Protein AF-A0A2W4JN84-F1 (afdb_monomer)

Structure (mmCIF, N/CA/C/O backbone):
data_AF-A0A2W4JN84-F1
#
_entry.id   AF-A0A2W4JN84-F1
#
loop_
_atom_site.group_PDB
_atom_site.id
_atom_site.type_symbol
_atom_site.label_atom_id
_atom_site.label_alt_id
_atom_site.label_comp_id
_atom_site.label_asym_id
_atom_site.label_entity_id
_atom_site.label_seq_id
_atom_site.pdbx_PDB_ins_code
_atom_site.Cartn_x
_atom_site.Cartn_y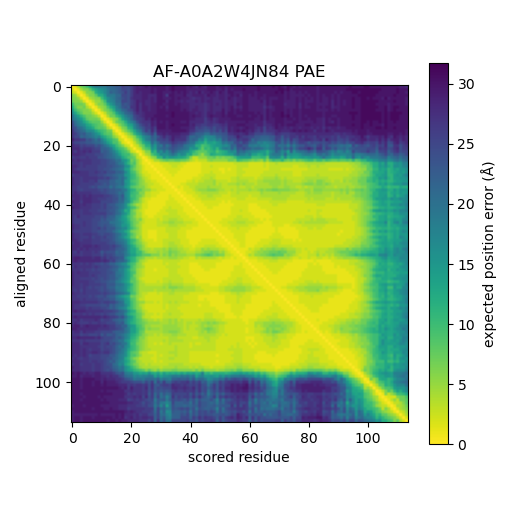
_atom_site.Cartn_z
_atom_site.occupancy
_atom_site.B_iso_or_equiv
_atom_site.auth_seq_id
_atom_site.auth_comp_id
_atom_site.auth_asym_id
_atom_site.auth_atom_id
_atom_site.pdbx_PDB_model_num
ATOM 1 N N . MET A 1 1 ? 46.616 -10.921 55.010 1.00 37.72 1 MET A N 1
ATOM 2 C CA . MET A 1 1 ? 47.266 -11.426 53.781 1.00 37.72 1 MET A CA 1
ATOM 3 C C . MET A 1 1 ? 46.339 -12.443 53.125 1.00 37.72 1 MET A C 1
ATOM 5 O O . MET A 1 1 ? 45.908 -13.330 53.845 1.00 37.72 1 MET A O 1
ATOM 9 N N .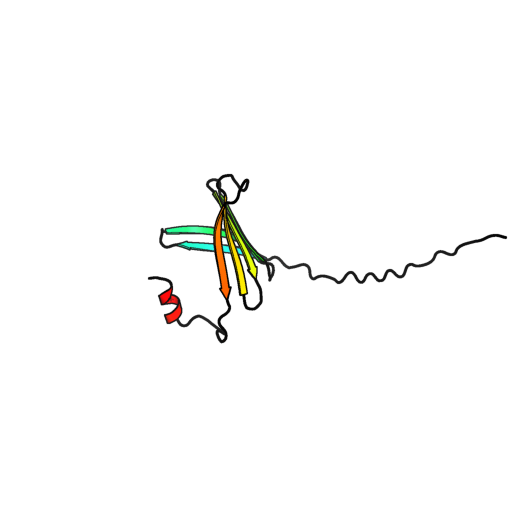 ALA A 1 2 ? 46.071 -12.265 51.818 1.00 36.91 2 ALA A N 1
ATOM 10 C CA . ALA A 1 2 ? 45.337 -13.126 50.860 1.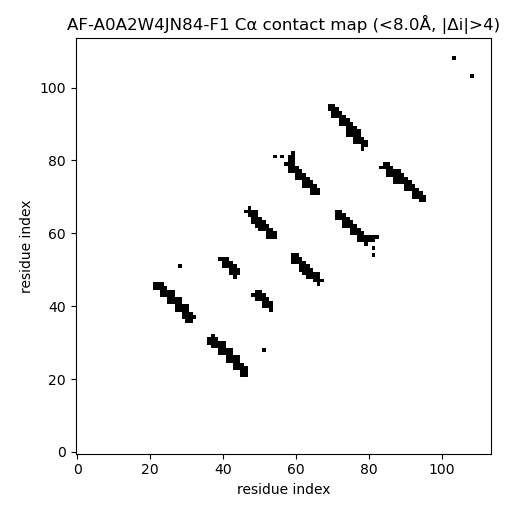00 36.91 2 ALA A CA 1
ATOM 11 C C . ALA A 1 2 ? 43.870 -13.458 51.224 1.00 36.91 2 ALA A C 1
ATOM 13 O O . ALA A 1 2 ? 43.602 -14.168 52.183 1.00 36.91 2 ALA A O 1
ATOM 14 N N . ASP A 1 3 ? 42.848 -12.835 50.628 1.00 46.41 3 ASP A N 1
ATOM 15 C CA . ASP A 1 3 ? 42.348 -12.926 49.237 1.00 46.41 3 ASP A CA 1
ATOM 16 C C . ASP A 1 3 ? 42.025 -14.357 48.772 1.00 46.41 3 ASP A C 1
ATOM 18 O O . ASP A 1 3 ? 42.915 -15.126 48.423 1.00 46.41 3 ASP A O 1
ATOM 22 N N . LEU A 1 4 ? 40.727 -14.685 48.728 1.00 44.84 4 LEU A N 1
ATOM 23 C CA . LEU A 1 4 ? 40.176 -15.585 47.716 1.00 44.84 4 LEU A CA 1
ATOM 24 C C . LEU A 1 4 ? 38.685 -15.281 47.494 1.00 44.84 4 LEU A C 1
ATOM 26 O O . LEU A 1 4 ? 37.794 -15.718 48.226 1.00 44.84 4 LEU A O 1
ATOM 30 N N . ARG A 1 5 ? 38.422 -14.497 46.448 1.00 48.94 5 ARG A N 1
ATOM 31 C CA . ARG A 1 5 ? 37.092 -14.149 45.939 1.00 48.94 5 ARG A CA 1
ATOM 32 C C . ARG A 1 5 ? 36.256 -15.391 45.598 1.00 48.94 5 ARG A C 1
ATOM 34 O O . ARG A 1 5 ? 36.534 -16.086 44.622 1.00 48.94 5 ARG A O 1
ATOM 41 N N . ARG A 1 6 ? 35.144 -15.607 46.309 1.00 48.03 6 ARG A N 1
ATOM 42 C CA . ARG A 1 6 ? 34.047 -16.470 45.838 1.00 48.03 6 ARG A CA 1
ATOM 43 C C . ARG A 1 6 ? 33.123 -15.671 44.922 1.00 48.03 6 ARG A C 1
ATOM 45 O O . ARG A 1 6 ? 32.219 -14.979 45.373 1.00 48.03 6 ARG A O 1
ATOM 52 N N . ARG A 1 7 ? 33.344 -15.815 43.616 1.00 51.75 7 ARG A N 1
ATOM 53 C CA . ARG A 1 7 ? 32.346 -15.522 42.581 1.00 51.75 7 ARG A CA 1
ATOM 54 C C . ARG A 1 7 ? 31.224 -16.555 42.691 1.00 51.75 7 ARG A C 1
ATOM 56 O O . ARG A 1 7 ? 31.498 -17.722 42.430 1.00 51.75 7 ARG A O 1
ATOM 63 N N . ARG A 1 8 ? 29.992 -16.164 43.033 1.00 44.41 8 ARG A N 1
ATOM 64 C CA . ARG A 1 8 ? 28.781 -16.922 42.665 1.00 44.41 8 ARG A CA 1
ATOM 65 C C . ARG A 1 8 ? 27.557 -16.013 42.526 1.00 44.41 8 ARG A C 1
ATOM 67 O O . ARG A 1 8 ? 27.054 -15.498 43.514 1.00 44.41 8 ARG A O 1
ATOM 74 N N . ARG A 1 9 ? 27.065 -16.016 41.283 1.00 42.91 9 ARG A N 1
ATOM 75 C CA . ARG A 1 9 ? 25.705 -15.761 40.793 1.00 42.91 9 ARG A CA 1
ATOM 76 C C . ARG A 1 9 ? 25.241 -14.311 40.724 1.00 42.91 9 ARG A C 1
ATOM 78 O O . ARG A 1 9 ? 24.558 -13.804 41.604 1.00 42.91 9 ARG A O 1
ATOM 85 N N . ASP A 1 10 ? 25.529 -13.747 39.555 1.00 38.25 10 ASP A N 1
ATOM 86 C CA . ASP A 1 10 ? 24.612 -12.898 38.806 1.00 38.25 10 ASP A CA 1
ATOM 87 C C . ASP A 1 10 ? 23.190 -13.482 38.858 1.00 38.25 10 ASP A C 1
ATOM 89 O O . ASP A 1 10 ? 22.906 -14.534 38.284 1.00 38.25 10 ASP A O 1
ATOM 93 N N . ALA A 1 11 ? 22.295 -12.805 39.572 1.00 39.53 11 ALA A N 1
ATOM 94 C CA . ALA A 1 11 ? 20.873 -12.848 39.273 1.00 39.53 11 ALA A CA 1
ATOM 95 C C . ALA A 1 11 ? 20.622 -11.689 38.307 1.00 39.53 11 ALA A C 1
ATOM 97 O O . ALA A 1 11 ? 20.248 -10.587 38.711 1.00 39.53 11 ALA A O 1
ATOM 98 N N . GLY A 1 12 ? 20.934 -11.936 37.033 1.00 35.09 12 GLY A N 1
ATOM 99 C CA . GLY A 1 12 ? 20.506 -11.086 35.936 1.00 35.09 12 GLY A CA 1
ATOM 100 C C . GLY A 1 12 ? 18.993 -10.959 36.007 1.00 35.09 12 GLY A C 1
ATOM 101 O O . GLY A 1 12 ? 18.254 -11.931 35.859 1.00 35.09 12 GLY A O 1
ATOM 102 N N . ARG A 1 13 ? 18.530 -9.751 36.316 1.00 46.59 13 ARG A N 1
ATOM 103 C CA . ARG A 1 13 ? 17.155 -9.341 36.083 1.00 46.59 13 ARG A CA 1
ATOM 104 C C . ARG A 1 13 ? 17.002 -9.220 34.572 1.00 46.59 13 ARG A C 1
ATOM 106 O O . ARG A 1 13 ? 17.051 -8.117 34.036 1.00 46.59 13 ARG A O 1
ATOM 113 N N . ASP A 1 14 ? 16.813 -10.350 33.903 1.00 42.12 14 ASP A N 1
ATOM 114 C CA . ASP A 1 14 ? 16.432 -10.401 32.495 1.00 42.12 14 ASP A CA 1
ATOM 115 C C . ASP A 1 14 ? 14.946 -10.048 32.395 1.00 42.12 14 ASP A C 1
ATOM 117 O O . ASP A 1 14 ? 14.077 -10.855 32.088 1.00 42.12 14 ASP A O 1
ATOM 121 N N . GLY A 1 15 ? 14.648 -8.785 32.695 1.00 42.31 15 GLY A N 1
ATOM 122 C CA . GLY A 1 15 ? 13.426 -8.113 32.285 1.00 42.31 15 GLY A CA 1
ATOM 123 C C . GLY A 1 15 ? 13.541 -7.674 30.829 1.00 42.31 15 GLY A C 1
ATOM 124 O O . GLY A 1 15 ? 13.265 -6.520 30.517 1.00 42.31 15 GLY A O 1
ATOM 125 N N . ALA A 1 16 ? 13.982 -8.564 29.939 1.00 44.97 16 ALA A N 1
ATOM 126 C CA . ALA A 1 16 ? 13.724 -8.396 28.522 1.00 44.97 16 ALA A CA 1
ATOM 127 C C . ALA A 1 16 ? 12.247 -8.743 28.343 1.00 44.97 16 ALA A C 1
ATOM 129 O O . ALA A 1 16 ? 11.876 -9.909 28.217 1.00 44.97 16 ALA A O 1
ATOM 130 N N . GLY A 1 17 ? 11.392 -7.722 28.454 1.00 36.28 17 GLY A N 1
ATOM 131 C CA . GLY A 1 17 ? 9.983 -7.852 28.127 1.00 36.28 17 GLY A CA 1
ATOM 132 C C . GLY A 1 17 ? 9.877 -8.586 26.799 1.00 36.28 17 GLY A C 1
ATOM 133 O O . GLY A 1 17 ? 10.484 -8.169 25.813 1.00 36.28 17 GLY A O 1
ATOM 134 N N . HIS A 1 18 ? 9.156 -9.705 26.799 1.00 43.91 18 HIS A N 1
ATOM 135 C CA . HIS A 1 18 ? 8.723 -10.367 25.583 1.00 43.91 18 HIS A CA 1
ATOM 136 C C . HIS A 1 18 ? 7.845 -9.359 24.840 1.00 43.91 18 HIS A C 1
ATOM 138 O O . HIS A 1 18 ? 6.635 -9.286 25.050 1.00 43.91 18 HIS A O 1
ATOM 144 N N . ARG A 1 19 ? 8.479 -8.488 24.047 1.00 43.69 19 ARG A N 1
ATOM 145 C CA . ARG A 1 19 ? 7.784 -7.674 23.065 1.00 43.69 19 ARG A CA 1
ATOM 146 C C . ARG A 1 19 ? 7.159 -8.709 22.140 1.00 43.69 19 ARG A C 1
ATOM 148 O O . ARG A 1 19 ? 7.923 -9.490 21.573 1.00 43.69 19 ARG A O 1
ATOM 155 N N . PRO A 1 20 ? 5.823 -8.794 22.057 1.00 46.53 20 PRO A N 1
ATOM 156 C CA . PRO A 1 20 ? 5.195 -9.822 21.252 1.00 46.53 20 PRO A CA 1
ATOM 157 C C . PRO A 1 20 ? 5.765 -9.709 19.841 1.00 46.53 20 PRO A C 1
ATOM 159 O O . PRO A 1 20 ? 5.745 -8.627 19.245 1.00 46.53 20 PRO A O 1
ATOM 162 N N . GLU A 1 21 ? 6.345 -10.801 19.344 1.00 49.81 21 GLU A N 1
ATOM 163 C CA . GLU A 1 21 ? 6.714 -10.889 17.939 1.00 49.81 21 GLU A CA 1
ATOM 164 C C . GLU A 1 21 ? 5.439 -10.652 17.136 1.00 49.81 21 GLU A C 1
ATOM 166 O O . GLU A 1 21 ? 4.436 -11.358 17.281 1.00 49.81 21 GLU A O 1
ATOM 171 N N . ARG A 1 22 ? 5.453 -9.582 16.342 1.00 58.22 22 ARG A N 1
ATOM 172 C CA . ARG A 1 22 ? 4.335 -9.217 15.482 1.00 58.22 22 ARG A CA 1
ATOM 173 C C . ARG A 1 22 ? 4.109 -10.369 14.508 1.00 58.22 22 ARG A C 1
ATOM 175 O O . ARG A 1 22 ? 5.002 -10.707 13.735 1.00 58.22 22 ARG A O 1
ATOM 182 N N . ARG A 1 23 ? 2.930 -10.992 14.538 1.00 54.19 23 ARG A N 1
ATOM 183 C CA . ARG A 1 23 ? 2.564 -11.989 13.527 1.00 54.19 23 ARG A CA 1
ATOM 184 C C . ARG A 1 23 ? 2.219 -11.254 12.237 1.00 54.19 23 ARG A C 1
ATOM 186 O O . ARG A 1 23 ? 1.096 -10.791 12.080 1.00 54.19 23 ARG A O 1
ATOM 193 N N . ALA A 1 24 ? 3.185 -11.137 11.333 1.00 65.50 24 ALA A N 1
ATOM 194 C CA . ALA A 1 24 ? 2.926 -10.672 9.978 1.00 65.50 24 ALA A CA 1
ATOM 195 C C . ALA A 1 24 ? 2.141 -11.755 9.221 1.00 65.50 24 ALA A C 1
ATOM 197 O O . ALA A 1 24 ? 2.634 -12.868 9.027 1.00 65.50 24 ALA A O 1
ATOM 198 N N . GLY A 1 25 ? 0.910 -11.447 8.818 1.00 74.00 25 GLY A N 1
ATOM 199 C CA . GLY A 1 25 ? 0.167 -12.282 7.880 1.00 74.00 25 GLY A CA 1
ATOM 200 C C . GLY A 1 25 ? 0.631 -12.025 6.445 1.00 74.00 25 GLY A C 1
ATOM 201 O O . GLY A 1 25 ? 1.016 -10.906 6.104 1.00 74.00 25 GLY A O 1
ATOM 202 N N . THR A 1 26 ? 0.596 -13.059 5.602 1.00 89.25 26 THR A N 1
ATOM 203 C CA . THR A 1 26 ? 0.788 -12.931 4.150 1.00 89.25 26 THR A CA 1
ATOM 204 C C . THR A 1 26 ? -0.574 -12.956 3.470 1.00 89.25 26 THR A C 1
ATOM 206 O O . THR A 1 26 ? -1.316 -13.929 3.591 1.00 89.25 26 THR A O 1
ATOM 209 N N . TYR A 1 27 ? -0.889 -11.884 2.754 1.00 94.25 27 TYR A N 1
ATOM 210 C CA . TYR A 1 27 ? -2.160 -11.667 2.074 1.00 94.25 27 TYR A CA 1
ATOM 211 C C . TYR A 1 27 ? -1.923 -11.339 0.595 1.00 94.25 27 TYR A C 1
ATOM 213 O O . TYR A 1 27 ? -0.808 -11.013 0.178 1.00 94.25 27 TYR A O 1
ATOM 221 N N . ALA A 1 28 ? -2.993 -11.385 -0.197 1.00 94.56 28 ALA A N 1
ATOM 222 C CA . ALA A 1 28 ? -3.018 -10.859 -1.555 1.00 94.56 28 ALA A CA 1
ATOM 223 C C . ALA A 1 28 ? -4.083 -9.762 -1.643 1.00 94.56 28 ALA A C 1
ATOM 225 O O . ALA A 1 28 ? -5.244 -10.008 -1.319 1.00 94.56 28 ALA A O 1
ATOM 226 N N . THR A 1 29 ? -3.697 -8.570 -2.097 1.00 95.94 29 THR A N 1
ATOM 227 C CA . THR A 1 29 ? -4.648 -7.494 -2.398 1.00 95.94 29 THR A CA 1
ATOM 228 C C . THR A 1 29 ? -4.953 -7.504 -3.889 1.00 95.94 29 THR A C 1
ATOM 230 O O . THR A 1 29 ? -4.037 -7.441 -4.712 1.00 95.94 29 THR A O 1
ATOM 233 N N . LEU A 1 30 ? -6.239 -7.589 -4.226 1.00 95.69 30 LEU A N 1
ATOM 234 C CA . LEU A 1 30 ? -6.746 -7.540 -5.594 1.00 95.69 30 LEU A CA 1
ATOM 235 C C . LEU A 1 30 ? -7.209 -6.113 -5.892 1.00 95.69 30 LEU A C 1
ATOM 237 O O . LEU A 1 30 ? -8.060 -5.576 -5.189 1.00 95.69 30 LEU A O 1
ATOM 241 N N . TYR A 1 31 ? -6.637 -5.503 -6.922 1.00 93.25 31 TYR A N 1
ATOM 242 C CA . TYR A 1 31 ? -6.942 -4.144 -7.352 1.00 93.25 31 TYR A CA 1
ATOM 243 C C . TYR A 1 31 ? -7.592 -4.164 -8.731 1.00 93.25 31 TYR A C 1
ATOM 245 O O . TYR A 1 31 ? -7.107 -4.867 -9.621 1.00 93.25 31 TYR A O 1
ATOM 253 N N . HIS A 1 32 ? -8.637 -3.356 -8.901 1.00 95.50 32 HIS A N 1
ATOM 254 C CA . HIS A 1 32 ? -9.227 -3.019 -10.191 1.00 95.50 32 HIS A CA 1
ATOM 255 C C . HIS A 1 32 ? -9.556 -1.520 -10.226 1.00 95.50 32 HIS A C 1
ATOM 257 O O . HIS A 1 32 ? -9.848 -0.940 -9.180 1.00 95.50 32 HIS A O 1
ATOM 263 N N . ASP A 1 33 ? -9.503 -0.904 -11.406 1.00 92.50 33 ASP A N 1
ATOM 264 C CA . ASP A 1 33 ? -9.966 0.470 -11.622 1.00 92.50 33 ASP A CA 1
ATOM 265 C C . ASP A 1 33 ? -10.801 0.610 -12.905 1.00 92.50 33 ASP A C 1
ATOM 267 O O . ASP A 1 33 ? -10.882 -0.307 -13.727 1.00 92.50 33 ASP A O 1
ATOM 271 N N . GLU A 1 34 ? -11.426 1.776 -13.072 1.00 95.06 34 GLU A N 1
ATOM 272 C CA . GLU A 1 34 ? -12.303 2.126 -14.200 1.00 95.06 34 GLU A CA 1
ATOM 273 C C . GLU A 1 34 ? -11.620 2.078 -15.576 1.00 95.06 34 GLU A C 1
ATOM 275 O O . GLU A 1 34 ? -12.288 1.979 -16.604 1.00 95.06 34 GLU A O 1
ATOM 280 N N . ARG A 1 35 ? -10.282 2.090 -15.618 1.00 93.50 35 ARG A N 1
ATOM 281 C CA . ARG A 1 35 ? -9.506 1.980 -16.861 1.00 93.50 35 ARG A CA 1
ATOM 282 C C . ARG A 1 35 ? -9.354 0.523 -17.307 1.00 93.50 35 ARG A C 1
ATOM 284 O O . ARG A 1 35 ? -8.654 0.257 -18.283 1.00 93.50 35 ARG A O 1
ATOM 291 N N . GLY A 1 36 ? -9.962 -0.425 -16.588 1.00 94.00 36 GLY A N 1
ATOM 292 C CA . GLY A 1 36 ? -9.869 -1.860 -16.851 1.00 94.00 36 GLY A CA 1
ATOM 293 C C . GLY A 1 36 ? -8.561 -2.487 -16.364 1.00 94.00 36 GLY A C 1
ATOM 294 O O . GLY A 1 36 ? -8.200 -3.579 -16.805 1.00 94.00 36 GLY A O 1
ATOM 295 N N . VAL A 1 37 ? -7.822 -1.810 -15.480 1.00 91.81 37 VAL A N 1
ATOM 296 C CA . VAL A 1 37 ? -6.532 -2.301 -14.992 1.00 91.81 37 VAL A CA 1
ATOM 297 C C . VAL A 1 37 ? -6.726 -3.196 -13.777 1.00 91.81 37 VAL A C 1
ATOM 299 O O . VAL A 1 37 ? -7.172 -2.732 -12.734 1.00 91.81 37 VAL A O 1
ATOM 302 N N . CYS A 1 38 ? -6.294 -4.455 -13.876 1.00 93.69 38 CYS A N 1
ATOM 303 C CA . CYS A 1 38 ? -6.296 -5.410 -12.767 1.00 93.69 38 CYS A CA 1
ATOM 304 C C . CYS A 1 38 ? -4.873 -5.686 -12.267 1.00 93.69 38 CYS A C 1
ATOM 306 O O . CYS A 1 38 ? -3.960 -5.907 -13.066 1.00 93.69 38 CYS A O 1
ATOM 308 N N . ARG A 1 39 ? -4.666 -5.706 -10.944 1.00 92.44 39 ARG A N 1
ATOM 309 C CA . ARG A 1 39 ? -3.363 -6.015 -10.326 1.00 92.44 39 ARG A CA 1
ATOM 310 C C . ARG A 1 39 ? -3.513 -6.866 -9.070 1.00 92.44 39 ARG A C 1
ATOM 312 O O . ARG A 1 39 ? -4.489 -6.740 -8.337 1.00 92.44 39 ARG A O 1
ATOM 319 N N . ILE A 1 40 ? -2.498 -7.684 -8.799 1.00 94.12 40 ILE A N 1
ATOM 320 C CA . ILE A 1 40 ? -2.350 -8.416 -7.539 1.00 94.12 40 ILE A CA 1
ATOM 321 C C . ILE A 1 40 ? -1.110 -7.892 -6.820 1.00 94.12 40 ILE A C 1
ATOM 323 O O . ILE A 1 40 ? -0.028 -7.834 -7.406 1.00 94.12 40 ILE A O 1
ATOM 327 N N . PHE A 1 41 ? -1.267 -7.538 -5.548 1.00 95.56 41 PHE A N 1
ATOM 328 C CA . PHE A 1 41 ? -0.170 -7.121 -4.683 1.00 95.56 41 PHE A CA 1
ATOM 329 C C . PHE A 1 41 ? 0.065 -8.162 -3.584 1.00 95.56 41 PHE A C 1
ATOM 331 O O . PHE A 1 41 ? -0.828 -8.380 -2.755 1.00 95.56 41 PHE A O 1
ATOM 338 N N . PRO A 1 42 ? 1.269 -8.758 -3.509 1.00 95.75 42 PRO A N 1
ATOM 339 C CA . PRO A 1 42 ? 1.766 -9.333 -2.267 1.00 95.75 42 PRO A CA 1
ATOM 340 C C . PRO A 1 42 ? 1.620 -8.310 -1.142 1.00 95.75 42 PRO A C 1
ATOM 342 O O . PRO A 1 42 ? 2.038 -7.158 -1.285 1.00 95.75 42 PRO A O 1
ATOM 345 N N . THR A 1 43 ? 0.965 -8.719 -0.062 1.00 96.38 43 THR A N 1
ATOM 346 C CA . THR A 1 43 ? 0.574 -7.827 1.026 1.00 96.38 43 THR A CA 1
ATOM 347 C C . THR A 1 43 ? 1.006 -8.412 2.360 1.00 96.38 43 THR A C 1
ATOM 349 O O . THR A 1 43 ? 0.777 -9.593 2.628 1.00 96.38 43 THR A O 1
ATOM 352 N N . THR A 1 44 ? 1.600 -7.585 3.209 1.00 96.31 44 THR A N 1
ATOM 353 C CA . THR A 1 44 ? 1.868 -7.913 4.608 1.00 96.31 44 THR A CA 1
ATOM 354 C C . THR A 1 44 ? 1.039 -7.009 5.504 1.00 96.31 44 THR A C 1
ATOM 356 O O . THR A 1 44 ? 0.835 -5.825 5.228 1.00 96.31 44 THR A O 1
ATOM 359 N N . PHE A 1 45 ? 0.525 -7.589 6.582 1.00 95.12 45 PHE A N 1
ATOM 360 C CA . PHE A 1 45 ? -0.111 -6.828 7.645 1.00 95.12 45 PHE A CA 1
ATOM 361 C C . PHE A 1 45 ? 0.232 -7.449 8.990 1.00 95.12 45 PHE A C 1
ATOM 363 O O . PHE A 1 45 ? 0.076 -8.657 9.181 1.00 95.12 45 PHE A O 1
ATOM 370 N N . ASP A 1 46 ? 0.728 -6.623 9.906 1.00 94.00 46 ASP A N 1
ATOM 371 C CA . ASP A 1 46 ? 1.234 -7.060 11.212 1.00 94.00 46 ASP A CA 1
ATOM 372 C C . ASP A 1 46 ? 0.396 -6.557 12.404 1.00 94.00 46 ASP A C 1
ATOM 374 O O . ASP A 1 46 ? 0.800 -6.695 13.563 1.00 94.00 46 ASP A O 1
ATOM 378 N N . GLY A 1 47 ? -0.757 -5.948 12.113 1.00 93.38 47 GLY A N 1
ATOM 379 C CA . GLY A 1 47 ? -1.637 -5.301 13.084 1.00 93.38 47 GLY A CA 1
ATOM 380 C C . GLY A 1 47 ? -1.476 -3.782 13.166 1.00 93.38 47 GLY A C 1
ATOM 381 O O . GLY A 1 47 ? -2.429 -3.116 13.550 1.00 93.38 47 GLY A O 1
ATOM 382 N N . THR A 1 48 ? -0.323 -3.224 12.783 1.00 95.88 48 THR A N 1
ATOM 383 C CA . THR A 1 48 ? -0.105 -1.762 12.759 1.00 95.88 48 THR A CA 1
ATOM 384 C C . THR A 1 48 ? 0.578 -1.262 11.494 1.00 95.88 48 THR A C 1
ATOM 386 O O . THR A 1 48 ? 0.562 -0.069 11.229 1.00 95.88 48 THR A O 1
ATOM 389 N N . THR A 1 49 ? 1.220 -2.143 10.736 1.00 96.50 49 THR A N 1
ATOM 390 C CA . THR A 1 49 ? 1.905 -1.814 9.487 1.00 96.50 49 THR A CA 1
ATOM 391 C C . THR A 1 49 ? 1.241 -2.586 8.371 1.00 96.50 49 THR A C 1
ATOM 393 O O . THR A 1 49 ? 1.134 -3.812 8.449 1.00 96.50 49 THR A O 1
ATOM 396 N N . TRP A 1 50 ? 0.798 -1.870 7.347 1.00 97.06 50 TRP A N 1
ATOM 397 C CA . TRP A 1 50 ? 0.256 -2.437 6.124 1.00 97.06 50 TRP A CA 1
ATOM 398 C C . TRP A 1 50 ? 1.182 -2.096 4.964 1.00 97.06 50 TRP A C 1
ATOM 400 O O . TRP A 1 50 ? 1.428 -0.921 4.689 1.00 97.06 50 TRP A O 1
ATOM 410 N N . GLU A 1 51 ? 1.682 -3.124 4.282 1.00 97.38 51 GLU A N 1
ATOM 411 C CA . GLU A 1 51 ? 2.480 -2.955 3.074 1.00 97.38 51 GLU A CA 1
ATOM 412 C C . GLU A 1 51 ? 1.889 -3.760 1.923 1.00 97.38 51 GLU A C 1
ATOM 414 O O . GLU A 1 51 ? 1.555 -4.936 2.064 1.00 97.38 51 GLU A O 1
ATOM 419 N N . MET A 1 52 ? 1.812 -3.134 0.754 1.00 97.00 52 MET A N 1
ATOM 420 C CA . MET A 1 52 ? 1.524 -3.782 -0.521 1.00 97.00 52 MET A CA 1
ATOM 421 C C . MET A 1 52 ? 2.696 -3.497 -1.444 1.00 97.00 52 MET A C 1
ATOM 423 O O . MET A 1 52 ? 2.990 -2.331 -1.684 1.00 97.00 52 MET A O 1
ATOM 427 N N . VAL A 1 53 ? 3.365 -4.518 -1.983 1.00 95.44 53 VAL A N 1
ATOM 428 C CA . VAL A 1 53 ? 4.532 -4.304 -2.855 1.00 95.44 53 VAL A CA 1
ATOM 429 C C . VAL A 1 53 ? 4.418 -5.155 -4.108 1.00 95.44 53 VAL A C 1
ATOM 431 O O . VAL A 1 53 ? 4.531 -6.378 -4.059 1.00 95.44 53 VAL A O 1
ATOM 434 N N . ARG A 1 54 ? 4.255 -4.497 -5.256 1.00 94.69 54 ARG A N 1
ATOM 435 C CA . ARG A 1 54 ? 4.292 -5.131 -6.576 1.00 94.69 54 ARG A CA 1
ATOM 436 C C . ARG A 1 54 ? 5.632 -4.829 -7.231 1.00 94.69 54 ARG A C 1
ATOM 438 O O . ARG A 1 54 ? 5.996 -3.670 -7.418 1.00 94.69 54 ARG A O 1
ATOM 445 N N . LYS A 1 55 ? 6.352 -5.885 -7.599 1.00 94.44 55 LYS A N 1
ATOM 446 C CA . LYS A 1 55 ? 7.579 -5.803 -8.394 1.00 94.44 55 LYS A CA 1
ATOM 447 C C . LYS A 1 55 ? 7.309 -6.389 -9.768 1.00 94.44 55 LYS A C 1
ATOM 449 O O . LYS A 1 55 ? 7.279 -7.606 -9.914 1.00 94.44 55 LYS A O 1
ATOM 454 N N . ASP A 1 56 ? 7.104 -5.523 -10.745 1.00 90.94 56 ASP A N 1
ATOM 455 C CA . ASP A 1 56 ? 6.915 -5.908 -12.139 1.00 90.94 56 ASP A CA 1
ATOM 456 C C . ASP A 1 56 ? 8.109 -5.425 -12.984 1.00 90.94 56 ASP A C 1
ATOM 458 O O . ASP A 1 56 ? 8.741 -4.424 -12.614 1.00 90.94 56 ASP A O 1
ATOM 462 N N . PRO A 1 57 ? 8.494 -6.144 -14.058 1.00 88.56 57 PRO A N 1
ATOM 463 C CA . PRO A 1 57 ? 9.519 -5.688 -14.990 1.00 88.56 57 PRO A CA 1
ATOM 464 C C . PRO A 1 57 ? 9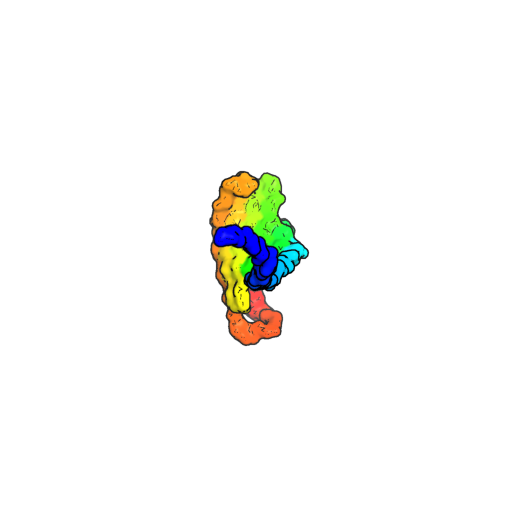.307 -4.277 -15.540 1.00 88.56 57 PRO A C 1
ATOM 466 O O . PRO A 1 57 ? 10.310 -3.613 -15.812 1.00 88.56 57 PRO A O 1
ATOM 469 N N . ASP A 1 58 ? 8.050 -3.849 -15.706 1.00 87.69 58 ASP A N 1
ATOM 470 C CA . ASP A 1 58 ? 7.715 -2.509 -16.189 1.00 87.69 58 ASP A CA 1
ATOM 471 C C . ASP A 1 58 ? 7.967 -1.431 -15.125 1.00 87.69 58 ASP A C 1
ATOM 473 O O . ASP A 1 58 ? 8.593 -0.406 -15.390 1.00 87.69 58 ASP A O 1
ATOM 477 N N . MET A 1 59 ? 7.498 -1.678 -13.907 1.00 92.12 59 MET A N 1
ATOM 478 C CA . MET A 1 59 ? 7.374 -0.681 -12.865 1.00 92.12 59 MET A CA 1
ATOM 479 C C . MET A 1 59 ? 7.178 -1.357 -11.508 1.00 92.12 59 MET A C 1
ATOM 481 O O . MET A 1 59 ? 6.454 -2.342 -11.351 1.00 92.12 59 MET A O 1
ATOM 485 N N . HIS A 1 60 ? 7.810 -0.817 -10.474 1.00 96.44 60 HIS A N 1
ATOM 486 C CA . HIS A 1 60 ? 7.542 -1.220 -9.099 1.00 96.44 60 HIS A CA 1
ATOM 487 C C . HIS A 1 60 ? 6.566 -0.250 -8.453 1.00 96.44 60 HIS A C 1
ATOM 489 O O . HIS A 1 60 ? 6.624 0.955 -8.679 1.00 96.44 60 HIS A O 1
ATOM 495 N N . GLN A 1 61 ? 5.676 -0.789 -7.631 1.00 96.69 61 GLN A N 1
ATOM 496 C CA . GLN A 1 61 ? 4.677 -0.025 -6.898 1.00 96.69 61 GLN A CA 1
ATOM 497 C C . GLN A 1 61 ? 4.669 -0.478 -5.455 1.00 96.69 61 GLN A C 1
ATOM 499 O O . GLN A 1 61 ? 4.784 -1.678 -5.176 1.00 96.69 61 GLN A O 1
ATOM 504 N N . ARG A 1 62 ? 4.484 0.472 -4.546 1.00 97.12 62 ARG A N 1
ATOM 505 C CA . ARG A 1 62 ? 4.222 0.148 -3.152 1.00 97.12 62 ARG A CA 1
ATOM 506 C C . ARG A 1 62 ? 3.172 1.058 -2.545 1.00 97.12 62 ARG A C 1
ATOM 508 O O . ARG A 1 62 ? 3.068 2.220 -2.917 1.00 97.12 62 ARG A O 1
ATOM 515 N N . LEU A 1 63 ? 2.458 0.516 -1.573 1.00 98.06 63 LEU A N 1
ATOM 516 C CA . LEU A 1 63 ? 1.688 1.268 -0.597 1.00 98.06 63 LEU A CA 1
ATOM 517 C C . LEU A 1 63 ? 2.209 0.881 0.779 1.00 98.06 63 LEU A C 1
ATOM 519 O O . LEU A 1 63 ? 2.356 -0.308 1.062 1.00 98.06 63 LEU A O 1
ATOM 523 N N . VAL A 1 64 ? 2.505 1.880 1.605 1.00 98.00 64 VAL A N 1
ATOM 524 C CA . VAL A 1 64 ? 2.955 1.687 2.986 1.00 98.00 64 VAL A CA 1
ATOM 525 C C . VAL A 1 64 ? 2.102 2.562 3.888 1.00 98.00 64 VAL A C 1
ATOM 527 O O . VAL A 1 64 ? 1.958 3.762 3.636 1.00 98.00 64 VAL A O 1
ATOM 530 N N . ALA A 1 65 ? 1.536 1.966 4.933 1.00 98.38 65 ALA A N 1
ATOM 531 C CA . ALA A 1 65 ? 0.675 2.666 5.871 1.00 98.38 65 ALA A CA 1
ATOM 532 C C . ALA A 1 65 ? 0.868 2.210 7.318 1.00 98.38 65 ALA A C 1
ATOM 534 O O . ALA A 1 65 ? 1.065 1.026 7.601 1.00 98.38 65 ALA A O 1
ATOM 535 N N . SER A 1 66 ? 0.726 3.174 8.224 1.00 98.31 66 SER A N 1
ATOM 536 C CA . SER A 1 66 ? 0.531 2.947 9.652 1.00 98.31 66 SER A CA 1
ATOM 537 C C . SER A 1 66 ? -0.965 2.858 9.948 1.00 98.31 66 SER A C 1
ATOM 539 O O . SER A 1 66 ? -1.742 3.688 9.472 1.00 98.31 66 SER A O 1
ATOM 541 N N . VAL A 1 67 ? -1.357 1.859 10.731 1.00 97.44 67 VAL A N 1
ATOM 542 C CA . VAL A 1 67 ? -2.735 1.546 11.115 1.00 97.44 67 VAL A CA 1
ATOM 543 C C . VAL A 1 67 ? -2.856 1.639 12.633 1.00 97.44 67 VAL A C 1
ATOM 545 O O . VAL A 1 67 ? -2.230 0.865 13.358 1.00 97.44 67 VAL A O 1
ATOM 548 N N . ASP A 1 68 ? -3.700 2.558 13.086 1.00 96.12 68 ASP A N 1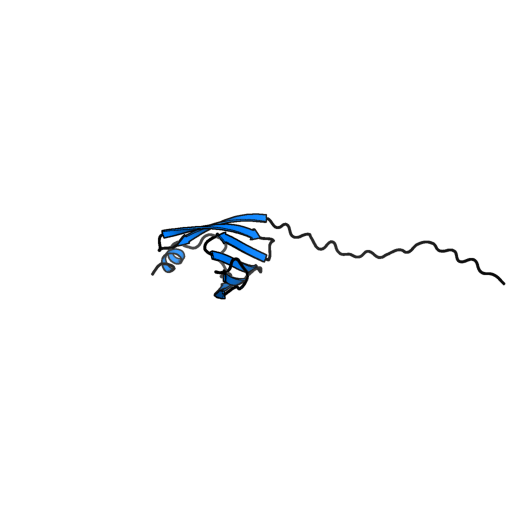
ATOM 549 C CA . ASP A 1 68 ? -4.115 2.733 14.475 1.00 96.12 68 ASP A CA 1
ATOM 550 C C . ASP A 1 68 ? -5.595 2.341 14.643 1.00 96.12 68 ASP A C 1
ATOM 552 O O . ASP A 1 68 ? -6.267 1.904 13.704 1.00 96.12 68 ASP A O 1
ATOM 556 N N . SER A 1 69 ? -6.139 2.469 15.859 1.00 93.50 69 SER A N 1
ATOM 557 C CA . SER A 1 69 ? -7.515 2.042 16.143 1.00 93.50 69 SER A CA 1
ATOM 558 C C . SER A 1 69 ? -8.565 2.819 15.353 1.00 93.50 69 SER A C 1
ATOM 560 O O . SER A 1 69 ? -9.587 2.245 14.979 1.00 93.50 69 SER A O 1
ATOM 562 N N . ASP A 1 70 ? -8.344 4.103 15.097 1.00 95.25 70 ASP A N 1
ATOM 563 C CA . ASP A 1 70 ? -9.291 5.030 14.472 1.00 95.25 70 ASP A CA 1
ATOM 564 C C . ASP A 1 70 ? -8.726 5.736 13.234 1.00 95.25 70 ASP A C 1
ATOM 566 O O . ASP A 1 70 ? -9.433 6.529 12.614 1.00 95.25 70 ASP A O 1
ATOM 570 N N . ARG A 1 71 ? -7.485 5.437 12.843 1.00 96.69 71 ARG A N 1
ATOM 571 C CA . ARG A 1 71 ? -6.809 6.147 11.763 1.00 96.69 71 ARG A CA 1
ATOM 572 C C . ARG A 1 71 ? -5.862 5.251 10.983 1.00 96.69 71 ARG A C 1
ATOM 574 O O . ARG A 1 71 ? -5.184 4.402 11.550 1.00 96.69 71 ARG A O 1
ATOM 581 N N . ILE A 1 72 ? -5.783 5.479 9.678 1.00 98.25 72 ILE A N 1
ATOM 582 C CA . ILE A 1 72 ? -4.748 4.913 8.813 1.00 98.25 72 ILE A CA 1
ATOM 583 C C . ILE A 1 72 ? -4.079 6.064 8.079 1.00 98.25 72 ILE A C 1
ATOM 585 O O . ILE A 1 72 ? -4.764 6.896 7.489 1.00 98.25 72 ILE A O 1
ATOM 589 N N . VAL A 1 73 ? -2.751 6.117 8.109 1.00 98.62 73 VAL A N 1
ATOM 590 C CA . VAL A 1 73 ? -1.961 7.131 7.402 1.00 98.62 73 VAL A CA 1
ATOM 591 C C . VAL A 1 73 ? -0.943 6.424 6.533 1.00 98.62 73 VAL A C 1
ATOM 593 O O . VAL A 1 73 ? -0.165 5.611 7.031 1.00 98.62 73 VAL A O 1
ATOM 596 N N . GLY A 1 74 ? -0.931 6.733 5.243 1.00 98.31 74 GLY A N 1
ATOM 597 C CA . GLY A 1 74 ? -0.034 6.073 4.312 1.00 98.31 74 GLY A CA 1
ATOM 598 C C . GLY A 1 74 ? 0.226 6.868 3.051 1.00 98.31 74 GLY A C 1
ATOM 599 O O . GLY A 1 74 ? -0.240 7.992 2.876 1.00 98.31 74 GLY A O 1
ATOM 600 N N . HIS A 1 75 ? 1.014 6.258 2.180 1.00 98.50 75 HIS A N 1
ATOM 601 C CA . HIS A 1 75 ? 1.352 6.801 0.876 1.00 98.50 75 HIS A CA 1
ATOM 602 C C . HIS A 1 75 ? 1.513 5.673 -0.136 1.00 98.50 75 HIS A C 1
ATOM 604 O O . HIS A 1 75 ? 1.807 4.526 0.220 1.00 98.50 75 HIS A O 1
ATOM 610 N N . ALA A 1 76 ? 1.315 6.022 -1.401 1.00 97.94 76 ALA A N 1
ATOM 611 C CA . ALA A 1 76 ? 1.632 5.185 -2.540 1.00 97.94 76 ALA A CA 1
ATOM 612 C C . ALA A 1 76 ? 2.827 5.777 -3.291 1.00 97.94 76 ALA A C 1
ATOM 614 O O . ALA A 1 76 ? 2.867 6.979 -3.564 1.00 97.94 76 ALA A O 1
ATOM 615 N N . ASP A 1 77 ? 3.779 4.919 -3.647 1.00 98.31 77 ASP A N 1
ATOM 616 C CA . ASP A 1 77 ? 4.926 5.283 -4.470 1.00 98.31 77 ASP A CA 1
ATOM 617 C C . ASP A 1 77 ? 5.045 4.373 -5.688 1.00 98.31 77 ASP A C 1
ATOM 619 O O . ASP A 1 77 ? 4.744 3.172 -5.651 1.00 98.31 77 ASP A O 1
ATOM 623 N N . THR A 1 78 ? 5.647 4.940 -6.723 1.00 97.62 78 THR A N 1
ATOM 624 C CA . THR A 1 78 ? 6.024 4.256 -7.948 1.00 97.62 78 THR A CA 1
ATOM 625 C C . THR A 1 78 ? 7.528 4.379 -8.188 1.00 97.62 78 THR A C 1
ATOM 627 O O . THR A 1 78 ? 8.155 5.401 -7.904 1.00 97.62 78 THR A O 1
ATOM 630 N N . SER A 1 79 ? 8.127 3.327 -8.738 1.00 97.56 79 SER A N 1
ATOM 631 C CA . SER A 1 79 ? 9.519 3.307 -9.172 1.00 97.56 79 SER A CA 1
ATOM 632 C C . SER A 1 79 ? 9.650 2.712 -10.571 1.00 97.56 79 SER A C 1
ATOM 634 O O . SER A 1 79 ? 9.277 1.567 -10.817 1.00 97.56 79 SER A O 1
ATOM 636 N N . GLU A 1 80 ? 10.243 3.483 -11.477 1.00 95.56 80 GLU A N 1
ATOM 637 C CA . GLU A 1 80 ? 10.489 3.102 -12.878 1.00 95.56 80 GLU A CA 1
ATOM 638 C C . GLU A 1 80 ? 11.873 2.453 -13.072 1.00 95.56 80 GLU A C 1
ATOM 640 O O . GLU A 1 80 ? 12.172 1.875 -14.110 1.00 95.56 80 GLU A O 1
ATOM 645 N N . ASN A 1 81 ? 12.733 2.502 -12.051 1.00 95.12 81 ASN A N 1
ATOM 646 C CA . ASN A 1 81 ? 14.090 1.948 -12.067 1.00 95.12 81 ASN A CA 1
ATOM 647 C C . ASN A 1 81 ? 14.250 0.804 -11.056 1.00 95.12 81 ASN A C 1
ATOM 649 O O . ASN A 1 81 ? 15.271 0.691 -10.374 1.00 95.12 81 ASN A O 1
ATOM 653 N N . ARG A 1 82 ? 13.224 -0.052 -10.960 1.00 92.75 82 ARG A N 1
ATOM 654 C CA . ARG A 1 82 ? 13.222 -1.281 -10.145 1.00 92.75 82 ARG A CA 1
ATOM 655 C C . ARG A 1 82 ? 13.557 -1.048 -8.666 1.00 92.75 82 ARG A C 1
ATOM 657 O O . ARG A 1 82 ? 14.243 -1.844 -8.029 1.00 92.75 82 ARG A O 1
ATOM 664 N N . GLY A 1 83 ? 13.052 0.048 -8.108 1.00 92.69 83 GLY A N 1
ATOM 665 C CA . GLY A 1 83 ? 13.231 0.423 -6.707 1.00 92.69 83 GLY A CA 1
ATOM 666 C C . GLY A 1 83 ? 14.480 1.255 -6.412 1.00 92.69 83 GLY A C 1
ATOM 667 O O . GLY A 1 83 ? 14.730 1.521 -5.238 1.00 92.69 83 GLY A O 1
ATOM 668 N N . GLY A 1 84 ? 15.245 1.675 -7.427 1.00 95.25 84 GLY A N 1
ATOM 669 C CA . GLY A 1 84 ? 16.413 2.547 -7.246 1.00 95.25 84 GLY A CA 1
ATOM 670 C C . GLY A 1 84 ? 16.047 3.950 -6.749 1.00 95.25 84 GLY A C 1
ATOM 671 O O . GLY A 1 84 ? 16.730 4.516 -5.902 1.00 95.25 84 GLY A O 1
ATOM 672 N N . SER A 1 85 ? 14.931 4.491 -7.228 1.00 96.38 85 SER A N 1
ATOM 673 C CA . SER A 1 85 ? 14.315 5.722 -6.743 1.00 96.38 85 SER A CA 1
ATOM 674 C C . SER A 1 85 ? 12.801 5.584 -6.744 1.00 96.38 85 SER A C 1
ATOM 676 O O . SER A 1 85 ? 12.230 4.966 -7.645 1.00 96.38 85 SER A O 1
ATOM 678 N N . TRP A 1 86 ? 12.160 6.201 -5.758 1.00 97.06 86 TRP A N 1
ATOM 679 C CA . TRP A 1 86 ? 10.714 6.169 -5.577 1.00 97.06 86 TRP A CA 1
ATOM 680 C C . TRP A 1 86 ? 10.157 7.577 -5.724 1.00 97.06 86 TRP A C 1
ATOM 682 O O . TRP A 1 86 ? 10.610 8.503 -5.050 1.00 97.06 86 TRP A O 1
ATOM 692 N N . ARG A 1 87 ? 9.190 7.729 -6.624 1.00 97.56 87 ARG A N 1
ATOM 693 C CA . ARG A 1 87 ? 8.369 8.926 -6.742 1.00 97.56 87 ARG A CA 1
ATOM 694 C C . ARG A 1 87 ? 7.080 8.660 -5.983 1.00 97.56 87 ARG A C 1
ATOM 696 O O . ARG A 1 87 ? 6.392 7.684 -6.274 1.00 97.56 87 ARG A O 1
ATOM 703 N N . LYS A 1 88 ? 6.754 9.546 -5.051 1.00 97.50 88 LYS A N 1
ATOM 704 C CA . LYS A 1 88 ? 5.4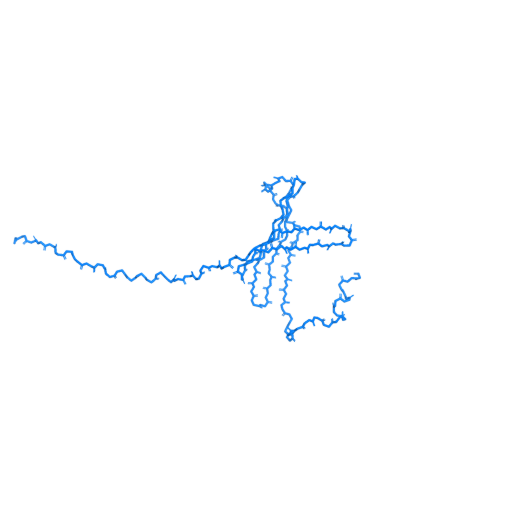57 9.521 -4.388 1.00 97.50 88 LYS A CA 1
ATOM 705 C C . LYS A 1 88 ? 4.362 9.893 -5.376 1.00 97.50 88 LYS A C 1
ATOM 707 O O . LYS A 1 88 ? 4.462 10.930 -6.029 1.00 97.50 88 LYS A O 1
ATOM 712 N N . ASP A 1 89 ? 3.341 9.051 -5.462 1.00 95.81 89 ASP A N 1
ATOM 713 C CA . ASP A 1 89 ? 2.160 9.320 -6.273 1.00 95.81 89 ASP A CA 1
ATOM 714 C C . ASP A 1 89 ? 1.140 10.116 -5.449 1.00 95.81 89 ASP A C 1
ATOM 716 O O . ASP A 1 89 ? 0.740 11.203 -5.859 1.00 95.81 89 ASP A O 1
ATOM 720 N N . PHE A 1 90 ? 0.768 9.630 -4.259 1.00 96.50 90 PHE A N 1
ATOM 721 C CA . PHE A 1 90 ? -0.134 10.345 -3.350 1.00 96.50 90 PHE A CA 1
ATOM 722 C C . PHE A 1 90 ? 0.015 9.897 -1.891 1.00 96.50 90 PHE A C 1
ATOM 724 O O . PHE A 1 90 ? 0.413 8.767 -1.603 1.00 96.50 90 PHE A O 1
ATOM 731 N N . ASP A 1 91 ? -0.344 10.796 -0.975 1.00 98.31 91 ASP A N 1
ATOM 732 C CA . ASP A 1 91 ? -0.565 10.503 0.442 1.00 98.31 91 ASP A CA 1
ATOM 733 C C . ASP A 1 91 ? -2.061 10.250 0.682 1.00 98.31 91 ASP A C 1
ATOM 735 O O . ASP A 1 91 ? -2.913 10.799 -0.019 1.00 98.31 91 ASP A O 1
ATOM 739 N N . PHE A 1 92 ? -2.397 9.453 1.694 1.00 97.75 92 PHE A N 1
ATOM 740 C CA . PHE A 1 92 ? -3.778 9.263 2.122 1.00 97.75 92 PHE A CA 1
ATOM 741 C C . PHE A 1 92 ? -3.900 9.179 3.641 1.00 97.75 92 PHE A C 1
ATOM 743 O O . PHE A 1 92 ? -2.998 8.732 4.356 1.00 97.75 92 PHE A O 1
ATOM 750 N N . VAL A 1 93 ? -5.071 9.591 4.119 1.00 98.00 93 VAL A N 1
ATOM 751 C CA . VAL A 1 93 ? -5.498 9.442 5.505 1.00 98.00 93 VAL A CA 1
ATOM 752 C C . VAL A 1 93 ? -6.916 8.889 5.497 1.00 98.00 93 VAL A C 1
ATOM 754 O O . VAL A 1 93 ? -7.805 9.493 4.904 1.00 98.00 93 VAL A O 1
ATOM 757 N N . PHE A 1 94 ? -7.127 7.765 6.173 1.00 96.25 94 PHE A N 1
ATOM 758 C CA . PHE A 1 94 ? -8.460 7.267 6.495 1.00 96.25 94 PHE A CA 1
ATOM 759 C C . PHE A 1 94 ? -8.743 7.519 7.969 1.00 96.25 94 PHE A C 1
ATOM 761 O O . PHE A 1 94 ? -7.918 7.191 8.822 1.00 96.25 94 PHE A O 1
ATOM 768 N N . GLU A 1 95 ? -9.916 8.066 8.264 1.00 95.69 95 GLU A N 1
ATOM 769 C CA . GLU A 1 95 ? -10.417 8.227 9.627 1.00 95.69 95 GLU A CA 1
ATOM 770 C C . GLU A 1 95 ? -11.631 7.325 9.832 1.00 95.69 95 GLU A C 1
ATOM 772 O O . GLU A 1 95 ? -12.504 7.209 8.968 1.00 95.69 95 GLU A O 1
ATOM 777 N N . ARG A 1 96 ? -11.689 6.659 10.985 1.00 91.94 96 ARG A N 1
ATOM 778 C CA . ARG A 1 96 ? -12.831 5.837 11.365 1.00 91.94 96 ARG A CA 1
ATOM 779 C C . ARG A 1 96 ? -14.007 6.750 11.675 1.00 91.94 96 ARG A C 1
ATOM 781 O O . ARG A 1 96 ? -13.982 7.488 12.654 1.00 91.94 96 ARG A O 1
ATOM 788 N N . THR A 1 97 ? -15.085 6.617 10.915 1.00 89.88 97 THR A N 1
ATOM 789 C CA . THR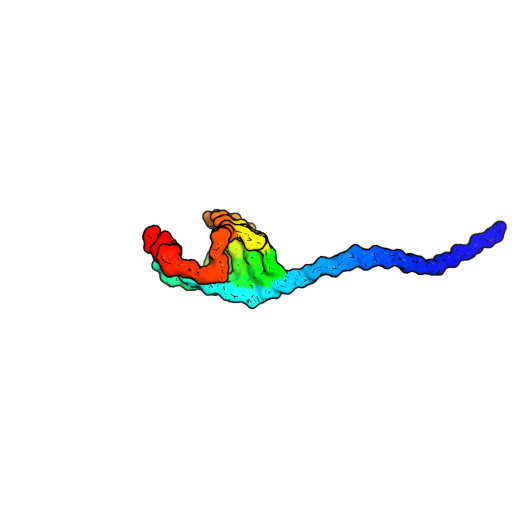 A 1 97 ? -16.350 7.266 11.260 1.00 89.88 97 THR A CA 1
ATOM 790 C C . THR A 1 97 ? -16.947 6.620 12.521 1.00 89.88 97 THR A C 1
ATOM 792 O O . THR A 1 97 ? -17.188 5.406 12.532 1.00 89.88 97 THR A O 1
ATOM 795 N N . PRO A 1 98 ? -17.194 7.386 13.600 1.00 78.06 98 PRO A N 1
ATOM 796 C CA . PRO A 1 98 ? -17.847 6.869 14.799 1.00 78.06 98 PRO A CA 1
ATOM 797 C C . PRO A 1 98 ? -19.254 6.337 14.491 1.00 78.06 98 PRO A C 1
ATOM 799 O O . PRO A 1 98 ? -19.984 6.921 13.696 1.00 78.06 98 PRO A O 1
ATOM 802 N N . GLY A 1 99 ? -19.650 5.237 15.138 1.00 70.69 99 GLY A N 1
ATOM 803 C CA . GLY A 1 99 ? -20.994 4.650 14.998 1.00 70.69 99 GLY A CA 1
ATOM 804 C C . GLY A 1 99 ? -21.155 3.631 13.865 1.00 70.69 99 GLY A C 1
ATOM 805 O O . GLY A 1 99 ? -22.200 2.994 13.763 1.00 70.69 99 GLY A O 1
ATOM 806 N N . PHE A 1 100 ? -20.119 3.409 13.057 1.00 61.94 100 PHE A N 1
ATOM 807 C CA . PHE A 1 100 ? -20.132 2.407 11.998 1.00 61.94 100 PHE A CA 1
ATOM 808 C C . PHE A 1 100 ? -19.683 1.025 12.525 1.00 61.94 100 PHE A C 1
ATOM 810 O O . PHE A 1 100 ? -18.491 0.723 12.580 1.00 61.94 100 PHE A O 1
ATOM 817 N N . LEU A 1 101 ? -20.640 0.198 12.969 1.00 56.09 101 LEU A N 1
ATOM 818 C CA . LEU A 1 101 ? -20.417 -1.158 13.519 1.00 56.09 101 LEU A CA 1
ATOM 819 C C . LEU A 1 101 ? -20.667 -2.305 12.509 1.00 56.09 101 LEU A C 1
ATOM 821 O O . LEU A 1 101 ? -20.660 -3.472 12.891 1.00 56.09 101 LEU A O 1
ATOM 825 N N . GLY A 1 102 ? -20.860 -2.005 11.222 1.00 56.28 102 GLY A N 1
ATOM 826 C CA . GLY A 1 102 ? -21.108 -2.991 10.162 1.00 56.28 102 GLY A CA 1
ATOM 827 C C . GLY A 1 102 ? -21.522 -2.318 8.851 1.00 56.28 102 GLY A C 1
ATOM 828 O O . GLY A 1 102 ? -22.006 -1.197 8.916 1.00 56.28 102 GLY A O 1
ATOM 829 N N . ALA A 1 103 ? -21.272 -3.010 7.724 1.00 55.72 103 ALA A N 1
ATOM 830 C CA . ALA A 1 103 ? -21.342 -2.609 6.302 1.00 55.72 103 ALA A CA 1
ATOM 831 C C . ALA A 1 103 ? -22.024 -1.267 5.965 1.00 55.72 103 ALA A C 1
ATOM 833 O O . ALA A 1 103 ? -23.129 -0.987 6.423 1.00 55.72 103 ALA A O 1
ATOM 834 N N . ALA A 1 104 ? -21.355 -0.470 5.118 1.00 54.69 104 ALA A N 1
ATOM 835 C CA . ALA A 1 104 ? -21.810 0.851 4.703 1.00 54.69 104 ALA A CA 1
ATOM 836 C C . ALA A 1 104 ? -23.237 0.708 4.178 1.00 54.69 104 ALA A C 1
ATOM 838 O O . ALA A 1 104 ? -23.472 -0.179 3.350 1.00 54.69 104 ALA A O 1
ATOM 839 N N . PRO A 1 105 ? -24.189 1.523 4.660 1.00 55.53 105 PRO A N 1
ATOM 840 C CA . PRO A 1 105 ? -25.442 1.713 3.952 1.00 55.53 105 PRO A CA 1
ATOM 841 C C . PRO A 1 105 ? -25.136 1.901 2.454 1.00 55.53 105 PRO A C 1
ATOM 843 O O . PRO A 1 105 ? -24.213 2.646 2.113 1.00 55.53 105 PRO A O 1
ATOM 846 N N . GLN A 1 106 ? -25.811 1.156 1.567 1.00 55.53 106 GLN A N 1
ATOM 847 C CA . GLN A 1 106 ? -25.505 1.138 0.122 1.00 55.53 106 GLN A CA 1
ATOM 848 C C . GLN A 1 106 ? -25.457 2.550 -0.489 1.00 55.53 106 GLN A C 1
ATOM 850 O O . GLN A 1 106 ? -24.614 2.820 -1.337 1.00 55.53 106 GLN A O 1
ATOM 855 N N . ASP A 1 107 ? -26.236 3.487 0.054 1.00 58.91 107 ASP A N 1
ATOM 856 C CA . ASP A 1 107 ? -26.267 4.902 -0.327 1.00 58.91 107 ASP A CA 1
ATOM 857 C C . ASP A 1 107 ? -24.953 5.670 -0.080 1.00 58.91 107 ASP A C 1
ATOM 859 O O . ASP A 1 107 ? -24.749 6.738 -0.660 1.00 58.91 107 ASP A O 1
ATOM 863 N N . GLN A 1 108 ? -24.048 5.156 0.758 1.00 55.25 108 GLN A N 1
ATOM 864 C CA . GLN A 1 108 ? -22.707 5.722 0.935 1.00 55.25 108 GLN A CA 1
ATOM 865 C C . GLN A 1 108 ? -21.677 5.157 -0.051 1.00 55.25 108 GLN A C 1
ATOM 867 O O . GLN A 1 108 ? -20.693 5.839 -0.334 1.00 55.25 108 GLN A O 1
ATOM 872 N N . LEU A 1 109 ? -21.892 3.952 -0.591 1.00 52.16 109 LEU A N 1
ATOM 873 C CA . 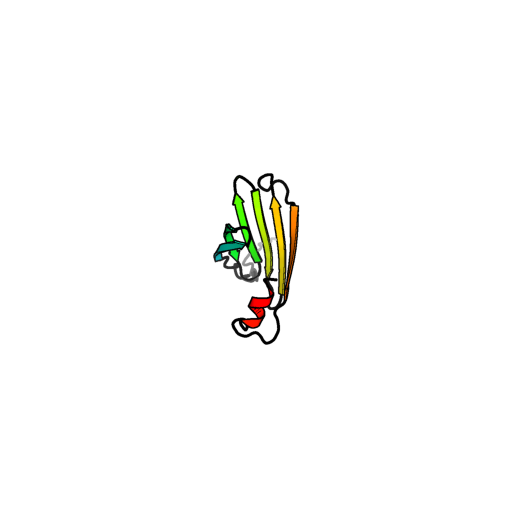LEU A 1 109 ? -21.025 3.369 -1.624 1.00 52.16 109 LEU A CA 1
ATOM 874 C C . LEU A 1 109 ? -21.295 3.997 -2.999 1.00 52.16 109 LEU A C 1
ATOM 876 O O . LEU A 1 109 ? -20.362 4.192 -3.774 1.00 52.16 109 LEU A O 1
ATOM 880 N N . ASP A 1 110 ? -22.539 4.407 -3.251 1.00 54.12 110 ASP A N 1
ATOM 881 C CA . ASP A 1 110 ? -22.966 5.014 -4.518 1.00 54.12 110 ASP A CA 1
ATOM 882 C C . ASP A 1 110 ? -22.380 6.420 -4.767 1.00 54.12 110 ASP A C 1
ATOM 884 O O . ASP A 1 110 ? -22.418 6.918 -5.887 1.00 54.12 110 ASP A O 1
ATOM 888 N N . ARG A 1 111 ? -21.801 7.072 -3.747 1.00 52.53 111 ARG A N 1
ATOM 889 C CA . ARG A 1 111 ? -21.212 8.426 -3.856 1.00 52.53 111 ARG A CA 1
ATOM 890 C C . ARG A 1 111 ? -19.739 8.455 -4.255 1.00 52.53 111 ARG A C 1
ATOM 892 O O . ARG A 1 111 ? -19.179 9.535 -4.404 1.00 52.53 111 ARG A O 1
ATOM 899 N N 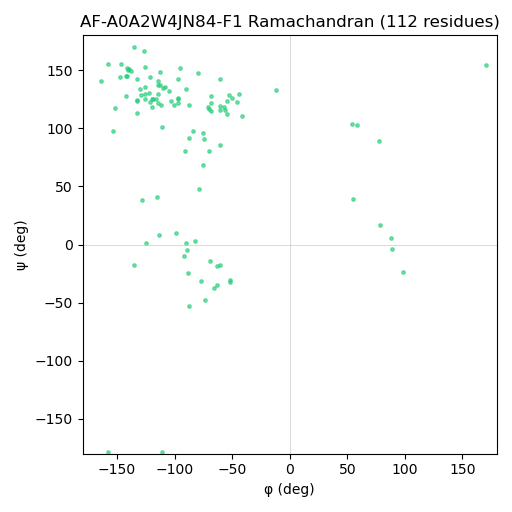. VAL A 1 112 ? -19.093 7.298 -4.379 1.00 50.28 112 VAL A N 1
ATOM 900 C CA . VAL A 1 112 ? -17.666 7.207 -4.743 1.00 50.28 112 VAL A CA 1
ATOM 901 C C . VAL A 1 112 ? -17.478 7.129 -6.272 1.00 50.28 112 VAL A C 1
ATOM 903 O O . VAL A 1 112 ? -16.350 7.049 -6.742 1.00 50.28 112 VAL A O 1
ATOM 906 N N . GLY A 1 113 ? -18.565 7.175 -7.053 1.00 46.00 113 GLY A N 1
ATOM 907 C CA . GLY A 1 113 ? -18.558 6.951 -8.504 1.00 46.00 113 GLY A CA 1
ATOM 908 C C . GLY A 1 113 ? -19.245 8.022 -9.358 1.00 46.00 113 GLY A C 1
ATOM 909 O O . GLY A 1 113 ? -19.887 7.650 -10.337 1.00 46.00 113 GLY A O 1
ATOM 910 N N . GLU A 1 114 ? -19.124 9.308 -9.012 1.00 39.06 114 GLU A N 1
ATOM 911 C CA . GLU A 1 114 ? -19.396 10.426 -9.944 1.00 39.06 114 GLU A CA 1
ATOM 912 C C . GLU A 1 114 ? -18.125 11.217 -10.268 1.00 39.06 114 GLU A C 1
ATOM 914 O O . GLU A 1 114 ? -17.332 11.478 -9.332 1.00 39.06 114 GLU A O 1
#

Mean predicted aligned error: 13.39 Å

Sequence (114 aa):
MADLRRRRRDAGRDGAGHRPERRAGTYATLYHDERGVCRIFPTTFDGTTWEMVRKDPDMHQRLVASVDSDRIVGHADTSENRGGSWRKDFDFVFERTPGFLGAAPQDQLDRVGE

Secondary structure (DSSP, 8-state):
-------------------PPP-PEEEEEEEE-TT--EEEEEEEE-SSEEEEEEE-SS-EEEEEEEE-SSEEEEEEEEESSTTSS-EEEEEEEEEPPTT--SS--HHHHGGG--

pLDDT: mean 78.79, std 22.6, range [35.09, 98.62]

Nearest PDB structures (foldseek):
  7fy1-assembly1_A  TM=5.967E-01  e=1.653E+00  Homo sapiens
  1mdc-assembly1_A  TM=6.734E-01  e=2.844E+00  Manduca sexta
  1fdq-assembly2_B  TM=6.162E-01  e=3.730E+00  Homo sapiens
  1o8v-assembly1_A  TM=6.618E-01  e=5.453E+00  Echinococcus granulosus
  5xdn-assembly1_B  TM=6.542E-01  e=7.972E+00  Homo sapiens

Foldseek 3Di:
DDDDDDDDDDPPPPPPPPPPDQPWDWDWDWDADPVGDTDIFGWIDRPFWIKTWDQDPQKIKMKIWGDDPFKIWIWIWIDRPRVPDTDTPDIDMDGHDPPCPDDDDVVVVVVVPD

Radius of gyration: 24.19 Å; Cα contacts (8 Å, |Δi|>4): 165; chains: 1; bounding box: 74×27×71 Å

Solvent-accessible surface area (backbone atoms only — not comparable to full-atom values): 7203 Å² total; per-residue (Å²): 134,84,91,80,87,83,86,80,77,86,78,75,81,78,76,70,72,82,69,76,78,67,68,64,45,86,47,74,44,81,45,75,50,97,86,72,52,73,48,74,22,55,25,41,39,40,84,40,47,40,39,34,51,36,85,47,96,78,41,23,38,38,35,48,30,44,43,58,99,54,39,35,46,33,37,33,33,38,12,77,61,77,66,76,50,74,47,76,75,48,76,52,74,49,72,62,66,86,89,70,89,65,80,76,59,66,78,65,62,66,68,77,76,124

Organism: NCBI:txid37925